Protein AF-A0A5C8FHJ9-F1 (afdb_monomer_lite)

Structure (mmCIF, N/CA/C/O backbone):
data_AF-A0A5C8FHJ9-F1
#
_entry.id   AF-A0A5C8FHJ9-F1
#
loop_
_atom_site.group_PDB
_atom_site.id
_atom_site.type_symbol
_atom_site.label_atom_id
_atom_site.label_alt_id
_atom_site.label_comp_id
_atom_site.label_asym_id
_atom_site.label_entity_id
_atom_site.label_seq_id
_atom_site.pdbx_PDB_ins_code
_atom_site.Cartn_x
_atom_site.Cartn_y
_atom_site.Cartn_z
_atom_site.occupancy
_atom_site.B_iso_or_equiv
_atom_site.auth_seq_id
_atom_site.auth_comp_id
_atom_site.auth_asym_id
_atom_site.auth_atom_id
_atom_site.pdbx_PDB_model_num
ATOM 1 N N . MET A 1 1 ? -13.055 -7.817 10.084 1.00 75.56 1 MET A N 1
ATOM 2 C CA . MET A 1 1 ? -12.286 -8.800 9.293 1.00 75.56 1 MET A CA 1
ATOM 3 C C . MET A 1 1 ? -11.682 -8.065 8.113 1.00 75.56 1 MET A C 1
ATOM 5 O O . MET A 1 1 ? -12.394 -7.276 7.500 1.00 75.56 1 MET A O 1
ATOM 9 N N . VAL A 1 2 ? -10.396 -8.266 7.835 1.00 82.19 2 VAL A N 1
ATOM 10 C CA . VAL A 1 2 ? -9.710 -7.642 6.696 1.00 82.19 2 VAL A CA 1
ATOM 11 C C . VAL A 1 2 ? -9.058 -8.745 5.874 1.00 82.19 2 VAL A C 1
ATOM 13 O O . VAL A 1 2 ? -8.419 -9.623 6.451 1.00 82.19 2 VAL A O 1
ATOM 16 N N . ALA A 1 3 ? -9.270 -8.733 4.562 1.00 84.00 3 ALA A N 1
ATOM 17 C CA . ALA A 1 3 ? -8.432 -9.494 3.647 1.00 84.00 3 ALA A CA 1
ATOM 18 C C . ALA A 1 3 ? -7.158 -8.685 3.356 1.00 84.00 3 ALA A C 1
ATOM 20 O O . ALA A 1 3 ? -7.191 -7.456 3.298 1.00 84.00 3 ALA A O 1
ATOM 21 N N . ASP A 1 4 ? -6.031 -9.362 3.199 1.00 73.56 4 ASP A N 1
ATOM 22 C CA . ASP A 1 4 ? -4.753 -8.761 2.803 1.00 73.56 4 ASP A CA 1
ATOM 23 C C . ASP A 1 4 ? -4.586 -8.685 1.280 1.00 73.56 4 ASP A C 1
ATOM 25 O O . ASP A 1 4 ? -3.851 -7.835 0.778 1.00 73.56 4 ASP A O 1
ATOM 29 N N . HIS A 1 5 ? -5.335 -9.510 0.548 1.00 78.50 5 HIS A N 1
ATOM 30 C CA . HIS A 1 5 ? -5.320 -9.578 -0.906 1.00 78.50 5 HIS A CA 1
ATOM 31 C C . HIS A 1 5 ? -6.734 -9.636 -1.492 1.00 78.50 5 HIS A C 1
ATOM 33 O O . HIS A 1 5 ? -7.661 -10.194 -0.899 1.00 78.50 5 HIS A O 1
ATOM 39 N N . GLY A 1 6 ? -6.902 -9.056 -2.681 1.00 75.75 6 GLY A N 1
ATOM 40 C CA . GLY A 1 6 ? -8.066 -9.320 -3.523 1.00 75.75 6 GLY A CA 1
ATOM 41 C C . GLY A 1 6 ? -7.880 -10.614 -4.321 1.00 75.75 6 GLY A C 1
ATOM 42 O O . GLY A 1 6 ? -6.757 -11.060 -4.555 1.00 75.75 6 GLY A O 1
ATOM 43 N N . VAL A 1 7 ? -8.981 -11.225 -4.754 1.00 68.25 7 VAL A N 1
ATOM 44 C CA . VAL A 1 7 ? -8.961 -12.396 -5.648 1.00 68.25 7 VAL A CA 1
ATOM 45 C C . VAL A 1 7 ? -9.403 -11.974 -7.044 1.00 68.25 7 VAL A C 1
ATOM 47 O O . VAL A 1 7 ? -10.238 -11.082 -7.159 1.00 68.25 7 VAL A O 1
ATOM 50 N N . TYR A 1 8 ? -8.873 -12.616 -8.092 1.00 62.56 8 TYR A N 1
ATOM 51 C CA . TYR A 1 8 ? -9.194 -12.377 -9.510 1.00 62.56 8 TYR A CA 1
ATOM 52 C C . TYR A 1 8 ? -10.646 -12.748 -9.885 1.00 62.56 8 TYR A C 1
ATOM 54 O O . TYR A 1 8 ? -10.884 -13.551 -10.785 1.00 62.56 8 TYR A O 1
ATOM 62 N N . VAL A 1 9 ? -11.639 -12.189 -9.194 1.00 57.78 9 VAL A N 1
ATOM 63 C CA . VAL A 1 9 ? -13.050 -12.315 -9.562 1.00 57.78 9 VAL A CA 1
ATOM 64 C C . VAL A 1 9 ? -13.378 -11.338 -10.683 1.00 57.78 9 VAL A C 1
ATOM 66 O O . VAL A 1 9 ? -13.110 -10.140 -10.601 1.00 57.78 9 VAL A O 1
ATOM 69 N N . ASN A 1 10 ? -13.954 -11.881 -11.753 1.00 55.22 10 ASN A N 1
ATOM 70 C CA . ASN A 1 10 ? -14.334 -11.134 -12.941 1.00 55.22 10 ASN A CA 1
ATOM 71 C C . ASN A 1 10 ? -15.496 -10.185 -12.619 1.00 55.22 10 ASN A C 1
ATOM 73 O O . ASN A 1 10 ? -16.636 -10.618 -12.464 1.00 55.22 10 ASN A O 1
ATOM 77 N N . TYR A 1 11 ? -15.199 -8.892 -12.510 1.00 54.97 11 TYR A N 1
ATOM 78 C CA . TYR A 1 11 ? -16.207 -7.852 -12.369 1.00 54.97 11 TYR A CA 1
ATOM 79 C C . TYR A 1 11 ? -16.262 -7.065 -13.681 1.00 54.97 11 TYR A C 1
ATOM 81 O O . TYR A 1 11 ? -15.346 -6.305 -13.996 1.00 54.97 11 TYR A O 1
ATOM 89 N N . GLY A 1 12 ? -17.330 -7.259 -14.461 1.00 51.28 12 GLY A N 1
ATOM 90 C CA . GLY A 1 12 ? -17.477 -6.709 -15.818 1.00 51.28 12 GLY A CA 1
ATOM 91 C C . GLY A 1 12 ? -17.384 -5.179 -15.916 1.00 51.28 12 GLY A C 1
ATOM 92 O O . GLY A 1 12 ? -17.069 -4.661 -16.978 1.00 51.28 12 GLY A O 1
ATOM 93 N N . HIS A 1 13 ? -17.567 -4.455 -14.807 1.00 52.66 13 HIS A N 1
ATOM 94 C CA . HIS A 1 13 ? -17.359 -3.002 -14.729 1.00 52.66 13 HIS A CA 1
ATOM 95 C C . HIS A 1 13 ? -15.877 -2.573 -14.710 1.00 52.66 13 HIS A C 1
ATOM 97 O O . HIS A 1 13 ? -15.585 -1.405 -14.950 1.00 52.66 13 HIS A O 1
ATOM 103 N N . PHE A 1 14 ? -14.951 -3.497 -14.426 1.00 52.06 14 PHE A N 1
ATOM 104 C CA . PHE A 1 14 ? -13.502 -3.250 -14.358 1.00 52.06 14 PHE A CA 1
ATOM 105 C C . PHE A 1 14 ? -12.708 -3.978 -15.451 1.00 52.06 14 PHE A C 1
ATOM 107 O O . PHE A 1 14 ? -11.502 -3.757 -15.580 1.00 52.06 14 PHE A O 1
ATOM 114 N N . PHE A 1 15 ? -13.358 -4.830 -16.252 1.00 47.59 15 PHE A N 1
ATOM 115 C CA . PHE A 1 15 ? -12.719 -5.533 -17.364 1.00 47.59 15 PHE A CA 1
ATOM 116 C C . PHE A 1 15 ? -12.699 -4.673 -18.634 1.00 47.59 15 PHE A C 1
ATOM 118 O O . PHE A 1 15 ? -13.482 -4.832 -19.562 1.00 47.59 15 PHE A O 1
ATOM 125 N N . GLY A 1 16 ? -11.732 -3.763 -18.640 1.00 55.47 16 GLY A N 1
ATOM 126 C CA . GLY A 1 16 ? -11.183 -3.054 -19.791 1.00 55.47 16 GLY A CA 1
ATOM 127 C C . GLY A 1 16 ? -9.847 -2.467 -19.345 1.00 55.47 16 GLY A C 1
ATOM 128 O O . GLY A 1 16 ? -9.818 -1.838 -18.297 1.00 55.47 16 GLY A O 1
ATOM 129 N N . ASN A 1 17 ? -8.757 -2.788 -20.054 1.00 51.91 17 ASN A N 1
ATOM 130 C CA . ASN A 1 17 ? -7.341 -2.397 -19.876 1.00 51.91 17 ASN A CA 1
ATOM 131 C C . ASN A 1 17 ? -6.671 -2.380 -18.467 1.00 51.91 17 ASN A C 1
ATOM 133 O O . ASN A 1 17 ? -5.445 -2.352 -18.380 1.00 51.91 17 ASN A O 1
ATOM 137 N N . TYR A 1 18 ? -7.401 -2.502 -17.353 1.00 59.19 18 TYR A N 1
ATOM 138 C CA . TYR A 1 18 ? -6.920 -2.195 -15.997 1.00 59.19 18 TYR A CA 1
ATOM 139 C C . TYR A 1 18 ? -6.998 -3.379 -15.018 1.00 59.19 18 TYR A C 1
ATOM 141 O O . TYR A 1 18 ? -7.225 -3.185 -13.821 1.00 59.19 18 TYR A O 1
ATOM 149 N N . GLY A 1 19 ? -6.749 -4.610 -15.491 1.00 55.53 19 GLY A N 1
ATOM 150 C CA . GLY A 1 19 ? -6.776 -5.855 -14.693 1.00 55.53 19 GLY A CA 1
ATOM 151 C C . GLY A 1 19 ? -5.919 -5.863 -13.409 1.00 55.53 19 GLY A C 1
ATOM 152 O O . GLY A 1 19 ? -6.068 -6.744 -12.569 1.00 55.53 19 GLY A O 1
ATOM 153 N N . LEU A 1 20 ? -5.072 -4.849 -13.211 1.00 55.50 20 LEU A N 1
ATOM 154 C CA . LEU A 1 20 ? -4.289 -4.606 -11.997 1.00 55.50 20 LEU A CA 1
ATOM 155 C C . LEU A 1 20 ? -5.121 -4.257 -10.756 1.00 55.50 20 LEU A C 1
ATOM 157 O O . LEU A 1 20 ? -4.667 -4.523 -9.648 1.00 55.50 20 LEU A O 1
ATOM 161 N N . LYS A 1 21 ? -6.328 -3.693 -10.895 1.00 61.31 21 LYS A N 1
ATOM 162 C CA . LYS A 1 21 ? -7.112 -3.214 -9.737 1.00 61.31 21 LYS A CA 1
ATOM 163 C C . LYS A 1 21 ? -7.638 -4.336 -8.831 1.00 61.31 21 LYS A C 1
ATOM 165 O O . LYS A 1 21 ? -7.997 -4.078 -7.688 1.00 61.31 21 LYS A O 1
ATOM 170 N N . ILE A 1 22 ? -7.665 -5.576 -9.318 1.00 63.22 22 ILE A N 1
ATOM 171 C CA . ILE A 1 22 ? -8.349 -6.681 -8.640 1.00 63.22 22 ILE A CA 1
ATOM 172 C C . ILE A 1 22 ? -7.487 -7.300 -7.524 1.00 63.22 22 ILE A C 1
ATOM 174 O O . ILE A 1 22 ? -8.017 -7.664 -6.480 1.00 63.22 22 ILE A O 1
ATOM 178 N N . GLY A 1 23 ? -6.159 -7.354 -7.686 1.00 68.38 23 GLY A N 1
ATOM 179 C CA . GLY A 1 23 ? -5.260 -7.917 -6.664 1.00 68.38 23 GLY A CA 1
ATOM 180 C C . GLY A 1 23 ? -5.063 -7.020 -5.434 1.00 68.38 23 GLY A C 1
ATOM 181 O O . GLY A 1 23 ? -4.778 -7.516 -4.345 1.00 68.38 23 GLY A O 1
ATOM 182 N N . PHE A 1 24 ? -5.253 -5.706 -5.592 1.00 76.62 24 PHE A N 1
ATOM 183 C CA . PHE A 1 24 ? -5.002 -4.697 -4.552 1.00 76.62 24 PHE A CA 1
ATOM 184 C C . PHE A 1 24 ? -6.281 -4.124 -3.924 1.00 76.62 24 PHE A C 1
ATOM 186 O O . PHE A 1 24 ? -6.205 -3.160 -3.167 1.00 76.62 24 PHE A O 1
ATOM 193 N N . ASN A 1 25 ? -7.444 -4.706 -4.227 1.00 80.94 25 ASN A N 1
ATOM 194 C CA . ASN A 1 25 ? -8.736 -4.318 -3.663 1.00 80.94 25 ASN A CA 1
ATOM 195 C C . ASN A 1 25 ? -9.312 -5.441 -2.777 1.00 80.94 25 ASN A C 1
ATOM 197 O O . ASN A 1 25 ? -10.205 -6.175 -3.213 1.00 80.94 25 ASN A O 1
ATOM 201 N N . PRO A 1 26 ? -8.786 -5.637 -1.557 1.00 83.06 26 PRO A N 1
ATOM 202 C CA . PRO A 1 26 ? -9.375 -6.564 -0.603 1.00 83.06 26 PRO A CA 1
ATOM 203 C C . PRO A 1 26 ? -10.652 -5.998 0.036 1.00 83.06 26 PRO A C 1
ATOM 205 O O . PRO A 1 26 ? -10.801 -4.792 0.224 1.00 83.06 26 PRO A O 1
ATOM 208 N N . LEU A 1 27 ? -11.552 -6.890 0.462 1.00 83.88 27 LEU A N 1
ATOM 209 C CA . LEU A 1 27 ? -12.723 -6.513 1.254 1.00 83.88 27 LEU A CA 1
ATOM 210 C C . LEU A 1 27 ? -12.330 -6.238 2.716 1.00 83.88 27 LEU A C 1
ATOM 212 O O . LEU A 1 27 ? -11.758 -7.095 3.397 1.00 83.88 27 LEU A O 1
ATOM 216 N N . LEU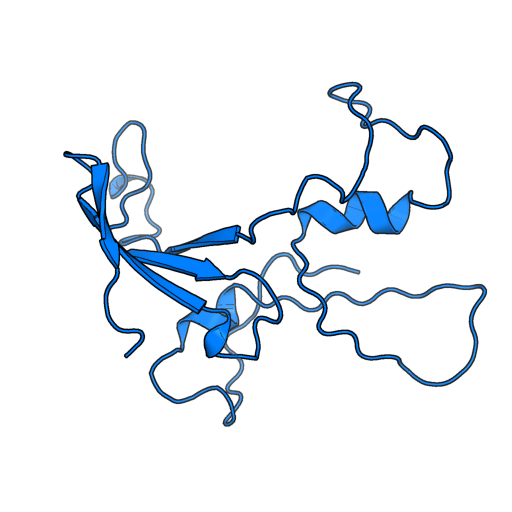 A 1 28 ? -12.729 -5.071 3.223 1.00 87.06 28 LEU A N 1
ATOM 217 C CA . LEU A 1 28 ? -12.740 -4.748 4.648 1.00 87.06 28 LEU A CA 1
ATOM 218 C C . LEU A 1 28 ? -14.186 -4.738 5.156 1.00 87.06 28 LEU A C 1
ATOM 220 O O . LEU A 1 28 ? -14.980 -3.882 4.779 1.00 87.06 28 LEU A O 1
ATOM 224 N N . ALA A 1 29 ? -14.513 -5.670 6.051 1.00 86.94 29 ALA A N 1
ATOM 225 C CA . ALA A 1 29 ? -15.801 -5.712 6.737 1.00 86.94 29 ALA A CA 1
ATOM 226 C C . ALA A 1 29 ? -15.612 -5.382 8.223 1.00 86.94 29 ALA A C 1
ATOM 228 O O . ALA A 1 29 ? -14.901 -6.087 8.951 1.00 86.94 29 ALA A O 1
ATOM 229 N N . PHE A 1 30 ? -16.264 -4.317 8.687 1.00 85.25 30 PHE A N 1
ATOM 230 C CA . PHE A 1 30 ? -16.192 -3.836 10.064 1.00 85.25 30 PHE A CA 1
ATOM 231 C C . PHE A 1 30 ? -17.596 -3.755 10.669 1.00 85.25 30 PHE A C 1
ATOM 233 O O . PHE A 1 30 ? -18.496 -3.161 10.078 1.00 85.25 30 PHE A O 1
ATOM 240 N N . LYS A 1 31 ? -17.783 -4.350 11.852 1.00 85.00 31 LYS A N 1
ATOM 241 C CA . LYS A 1 31 ? -19.031 -4.259 12.611 1.00 85.00 31 LYS A CA 1
ATOM 242 C C . LYS A 1 31 ? -18.809 -3.385 13.836 1.00 85.00 31 LYS A C 1
ATOM 244 O O . LYS A 1 31 ? -18.113 -3.782 14.763 1.00 85.00 31 LYS A O 1
ATOM 249 N N . ASP A 1 32 ? -19.461 -2.230 13.842 1.00 84.88 32 ASP A N 1
ATOM 250 C CA . ASP A 1 32 ? -19.654 -1.442 15.052 1.00 84.88 32 ASP A CA 1
ATOM 251 C C . ASP A 1 32 ? -20.862 -2.000 15.824 1.00 84.88 32 ASP A C 1
ATOM 253 O O . ASP A 1 32 ? -21.989 -2.022 15.310 1.00 84.88 32 ASP A O 1
ATOM 257 N N . LEU A 1 33 ? -20.618 -2.490 17.041 1.00 86.19 33 LEU A N 1
ATOM 258 C CA . LEU A 1 33 ? -21.630 -3.112 17.901 1.00 86.19 33 LEU A CA 1
ATOM 259 C C . LEU A 1 33 ? -22.618 -2.099 18.493 1.00 86.19 33 LEU A C 1
ATOM 261 O O . LEU A 1 33 ? -23.703 -2.497 18.912 1.00 86.19 33 LEU A O 1
ATOM 265 N N . HIS A 1 34 ? -22.296 -0.805 18.469 1.00 86.25 34 HIS A N 1
ATOM 266 C CA . HIS A 1 34 ? -23.185 0.261 18.934 1.00 86.25 34 HIS A CA 1
ATOM 267 C C . HIS A 1 34 ? -24.104 0.800 17.830 1.00 86.25 34 HIS A C 1
ATOM 269 O O . HIS A 1 34 ? -24.896 1.707 18.073 1.00 86.25 34 HIS A O 1
ATOM 275 N N . THR A 1 35 ? -24.029 0.240 16.617 1.00 87.19 35 THR A N 1
ATOM 276 C CA . THR A 1 35 ? -24.840 0.676 15.474 1.00 87.19 35 THR A CA 1
ATOM 277 C C . THR A 1 35 ? -25.817 -0.403 15.011 1.00 87.19 35 THR A C 1
ATOM 279 O O . THR A 1 35 ? -25.496 -1.596 14.928 1.00 87.19 35 THR A O 1
ATOM 282 N N . GLN A 1 36 ? -27.024 0.042 14.666 1.00 90.50 36 GLN A N 1
ATOM 283 C CA . GLN A 1 36 ? -28.091 -0.763 14.073 1.00 90.50 36 GLN A CA 1
ATOM 284 C C . GLN A 1 36 ? -28.481 -0.188 12.703 1.00 90.50 36 GLN A C 1
ATOM 286 O O . GLN A 1 36 ? -28.192 0.972 12.408 1.00 90.50 36 GLN A O 1
ATOM 291 N N . GLY A 1 37 ? -29.137 -0.999 11.870 1.00 89.31 37 GLY A N 1
ATOM 292 C CA . GLY A 1 37 ? -29.617 -0.600 10.544 1.00 89.31 37 GLY A CA 1
ATOM 293 C C . GLY A 1 37 ? -28.915 -1.318 9.390 1.00 89.31 37 GLY A C 1
ATOM 294 O O . GLY A 1 37 ? -28.310 -2.375 9.570 1.00 89.31 37 GLY A O 1
ATOM 295 N N . ASN A 1 38 ? -29.041 -0.740 8.195 1.00 91.75 38 ASN A N 1
ATOM 296 C CA . ASN A 1 38 ? -28.557 -1.326 6.946 1.00 91.75 38 ASN A CA 1
ATOM 297 C C . ASN A 1 38 ? -27.025 -1.334 6.844 1.00 91.75 38 ASN A C 1
ATOM 299 O O . ASN A 1 38 ? -26.334 -0.517 7.460 1.00 91.75 38 ASN A O 1
ATOM 303 N N . ILE A 1 39 ? -26.505 -2.232 6.003 1.00 89.69 39 ILE A N 1
ATOM 304 C CA . ILE A 1 39 ? -25.092 -2.248 5.612 1.00 89.69 39 ILE A CA 1
ATOM 305 C C . ILE A 1 39 ? -24.748 -0.901 4.966 1.00 89.69 39 ILE A C 1
ATOM 307 O O . ILE A 1 39 ? -25.443 -0.444 4.059 1.00 89.69 39 ILE A O 1
ATOM 311 N N . LYS A 1 40 ? -23.665 -0.277 5.433 1.00 90.50 40 LYS A N 1
ATOM 312 C CA . LYS A 1 40 ? -23.092 0.926 4.825 1.00 90.50 40 LYS A CA 1
ATOM 313 C C . LYS A 1 40 ? -21.917 0.523 3.944 1.00 90.50 40 LYS A C 1
ATOM 315 O O . LYS A 1 40 ? -21.080 -0.269 4.370 1.00 90.50 40 LYS A O 1
ATOM 320 N N . ILE A 1 41 ? -21.869 1.075 2.737 1.00 88.31 41 ILE A N 1
ATOM 321 C CA . ILE A 1 41 ? -20.747 0.922 1.809 1.00 88.31 41 ILE A CA 1
ATOM 322 C C . ILE A 1 41 ? -19.967 2.231 1.834 1.00 88.31 41 ILE A C 1
ATOM 324 O O . ILE A 1 41 ? -20.559 3.300 1.692 1.00 88.31 41 ILE A O 1
ATOM 328 N N . ASP A 1 42 ? -18.657 2.134 2.032 1.00 87.56 42 ASP A N 1
ATOM 329 C CA . ASP A 1 42 ? -17.735 3.263 2.027 1.00 87.56 42 ASP A CA 1
ATOM 330 C C . ASP A 1 42 ? -16.621 2.981 1.005 1.00 87.56 42 ASP A C 1
ATOM 332 O O . ASP A 1 42 ? -16.059 1.886 0.984 1.00 87.56 42 ASP A O 1
ATOM 336 N N . SER A 1 43 ? -16.351 3.953 0.133 1.00 85.94 43 SER A N 1
ATOM 337 C CA . SER A 1 43 ? -15.310 3.908 -0.901 1.00 85.94 43 SER A CA 1
ATOM 338 C C . SER A 1 43 ? -14.176 4.907 -0.646 1.00 85.94 43 SER A C 1
ATOM 340 O O . SER A 1 43 ? -13.419 5.228 -1.566 1.00 85.94 43 SER A O 1
ATOM 342 N N . ASN A 1 44 ? -14.079 5.439 0.574 1.00 87.25 44 ASN A N 1
ATOM 343 C CA . ASN A 1 44 ? -12.951 6.246 1.018 1.00 87.25 44 ASN A CA 1
ATOM 344 C C . ASN A 1 44 ? -11.646 5.466 0.845 1.00 87.25 44 ASN A C 1
ATOM 346 O O . ASN A 1 44 ? -11.582 4.256 1.071 1.00 87.25 44 ASN A O 1
ATOM 350 N N . PHE A 1 45 ? -10.593 6.170 0.433 1.00 87.62 45 PHE A N 1
ATOM 351 C CA . PHE A 1 45 ? -9.304 5.541 0.198 1.00 87.62 45 PHE A CA 1
ATOM 352 C C . PHE A 1 45 ? -8.713 5.004 1.502 1.00 87.62 45 PHE A C 1
ATOM 354 O O . 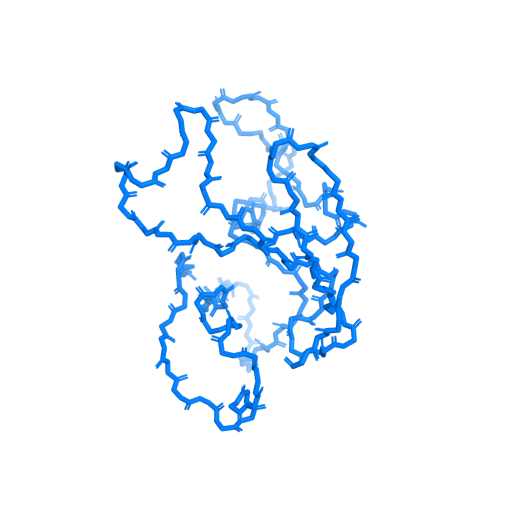PHE A 1 45 ? -8.506 5.743 2.464 1.00 87.62 45 PHE A O 1
ATOM 361 N N . MET A 1 46 ? -8.420 3.706 1.515 1.00 87.75 46 MET A N 1
ATOM 362 C CA . MET A 1 46 ? -7.871 3.003 2.666 1.00 87.75 46 MET A CA 1
ATOM 363 C C . MET A 1 46 ? -6.789 2.019 2.234 1.00 87.75 46 MET A C 1
ATOM 365 O O . MET A 1 46 ? -6.734 1.565 1.094 1.00 87.75 46 MET A O 1
ATOM 369 N N . THR A 1 47 ? -5.923 1.664 3.176 1.00 87.44 47 THR A N 1
ATOM 370 C CA . THR A 1 47 ? -4.988 0.542 3.033 1.00 87.44 47 THR A CA 1
ATOM 371 C C . THR A 1 47 ? -5.080 -0.334 4.273 1.00 87.44 47 THR A C 1
ATOM 373 O O . THR A 1 47 ? -5.605 0.086 5.304 1.00 87.44 47 THR A O 1
ATOM 376 N N . ILE A 1 48 ? -4.519 -1.543 4.223 1.00 86.94 48 ILE A N 1
ATOM 377 C CA . ILE A 1 48 ? -4.508 -2.438 5.389 1.00 86.94 48 ILE A CA 1
ATOM 378 C C . ILE A 1 48 ? -3.847 -1.812 6.633 1.00 86.94 48 ILE A C 1
ATOM 380 O O . ILE A 1 48 ? -4.170 -2.184 7.760 1.00 86.94 48 ILE A O 1
ATOM 384 N N . ALA A 1 49 ? -2.986 -0.803 6.447 1.00 85.75 49 ALA A N 1
ATOM 385 C CA . ALA A 1 49 ? -2.360 -0.050 7.533 1.00 85.75 49 ALA A CA 1
ATOM 386 C C . ALA A 1 49 ? -3.354 0.772 8.380 1.00 85.75 49 ALA A C 1
ATOM 388 O O . ALA A 1 49 ? -2.995 1.195 9.476 1.00 85.75 49 ALA A O 1
ATOM 389 N N . ASP A 1 50 ? -4.596 0.957 7.926 1.00 88.56 50 ASP A N 1
ATOM 390 C CA . ASP A 1 50 ? -5.644 1.640 8.695 1.00 88.56 50 ASP A CA 1
ATOM 391 C C . ASP A 1 50 ? -6.382 0.719 9.656 1.00 88.56 50 ASP A C 1
ATOM 393 O O . ASP A 1 50 ? -7.088 1.200 10.541 1.00 88.56 50 ASP A O 1
ATOM 397 N N . ALA A 1 51 ? -6.262 -0.602 9.496 1.00 89.56 51 ALA A N 1
ATOM 398 C CA . ALA A 1 51 ? -6.980 -1.546 10.343 1.00 89.56 51 ALA A CA 1
ATOM 399 C C . ALA A 1 51 ? -6.663 -1.345 11.841 1.00 89.56 51 ALA A C 1
ATOM 401 O O . ALA A 1 51 ? -7.615 -1.303 12.626 1.00 89.56 51 ALA A O 1
ATOM 402 N N . PRO A 1 52 ? -5.395 -1.127 12.263 1.00 90.38 52 PRO A N 1
ATOM 403 C CA . PRO A 1 52 ? -5.091 -0.761 13.644 1.00 90.38 52 PRO A CA 1
ATOM 404 C C . PRO A 1 52 ? -5.785 0.532 14.074 1.00 90.38 52 PRO A C 1
ATOM 406 O O . PRO A 1 52 ? -6.409 0.552 15.129 1.00 90.38 52 PRO A O 1
ATOM 409 N N . PHE A 1 53 ? -5.750 1.582 13.244 1.00 91.38 53 PHE A N 1
ATOM 410 C CA . PHE A 1 53 ? -6.423 2.847 13.547 1.00 91.38 53 PHE A CA 1
ATOM 411 C C . PHE A 1 53 ? -7.930 2.655 13.730 1.00 91.38 53 PHE A C 1
ATOM 413 O O . PHE A 1 53 ? -8.480 3.083 14.739 1.00 91.38 53 PHE A O 1
ATOM 420 N N . LEU A 1 54 ? -8.607 1.953 12.819 1.00 90.06 54 LEU A N 1
ATOM 421 C CA . LEU A 1 54 ? -10.036 1.663 12.952 1.00 90.06 54 LEU A CA 1
ATOM 422 C C . LEU A 1 54 ? -10.360 0.866 14.218 1.00 90.06 54 LEU A C 1
ATOM 424 O O . LEU A 1 54 ? -11.375 1.139 14.861 1.00 90.06 54 LEU A O 1
ATOM 428 N N . ALA A 1 55 ? -9.506 -0.095 14.574 1.00 89.44 55 ALA A N 1
ATOM 429 C CA . ALA A 1 55 ? -9.685 -0.918 15.761 1.00 89.44 55 ALA A CA 1
ATOM 430 C C . ALA A 1 55 ? -9.492 -0.119 17.057 1.00 89.44 55 ALA A C 1
ATOM 432 O O . ALA A 1 55 ? -10.159 -0.410 18.044 1.00 89.44 55 ALA A O 1
ATOM 433 N N . THR A 1 56 ? -8.618 0.893 17.063 1.00 91.94 56 THR A N 1
ATOM 434 C CA . THR A 1 56 ? -8.219 1.600 18.289 1.00 91.94 56 THR A CA 1
ATOM 435 C C . THR A 1 56 ? -8.629 3.069 18.354 1.00 91.94 56 THR A C 1
ATOM 437 O O . THR A 1 56 ? -8.354 3.703 19.365 1.00 91.94 56 THR A O 1
ATOM 440 N N . LYS A 1 57 ? -9.294 3.641 17.340 1.00 90.69 57 LYS A N 1
ATOM 441 C CA . LYS A 1 57 ? -9.637 5.084 17.269 1.00 90.69 57 LYS A CA 1
ATOM 442 C C . LYS A 1 57 ? -10.463 5.625 18.443 1.00 90.69 57 LYS A C 1
ATOM 444 O O . LYS A 1 57 ? -10.545 6.832 18.625 1.00 90.69 57 LYS A O 1
ATOM 449 N N . HIS A 1 58 ? -11.097 4.746 19.215 1.00 90.81 58 HIS A N 1
ATOM 450 C CA . HIS A 1 58 ? -11.870 5.091 20.409 1.00 90.81 58 HIS A CA 1
ATOM 451 C C . HIS A 1 58 ? -11.022 5.106 21.697 1.00 90.81 58 HIS A C 1
ATOM 453 O O . HIS A 1 58 ? -11.523 5.484 22.752 1.00 90.81 58 HIS A O 1
ATOM 459 N N . ILE A 1 59 ? -9.751 4.692 21.626 1.00 93.56 59 ILE A N 1
ATOM 460 C CA . ILE A 1 59 ? -8.810 4.662 22.748 1.00 93.56 59 ILE A CA 1
ATOM 461 C C . ILE A 1 59 ? -7.891 5.890 22.638 1.00 93.56 59 ILE A C 1
ATOM 463 O O . ILE A 1 59 ? -7.104 5.985 21.691 1.00 93.56 59 ILE A O 1
ATOM 467 N N . PRO A 1 60 ? -7.947 6.838 23.587 1.00 93.88 60 PRO A N 1
ATOM 468 C CA . PRO A 1 60 ? -7.133 8.046 23.525 1.00 93.88 60 PRO A CA 1
ATOM 469 C C . PRO A 1 60 ? -5.640 7.730 23.689 1.00 93.88 60 PRO A C 1
ATOM 471 O O . PRO A 1 60 ? -5.259 6.890 24.502 1.00 93.88 60 PRO A O 1
ATOM 474 N N . ASN A 1 61 ? -4.784 8.441 22.944 1.00 94.00 61 ASN A N 1
ATOM 475 C CA . ASN A 1 61 ? -3.316 8.336 23.012 1.00 94.00 61 ASN A CA 1
ATOM 476 C C . ASN A 1 61 ? -2.758 6.914 22.815 1.00 94.00 61 ASN A C 1
ATOM 478 O O . ASN A 1 61 ? -1.675 6.597 23.314 1.00 94.00 61 ASN A O 1
ATOM 482 N N . ILE A 1 62 ? -3.479 6.057 22.088 1.00 95.94 62 ILE A N 1
ATOM 483 C CA . ILE A 1 62 ? -3.041 4.692 21.806 1.00 95.94 62 ILE A CA 1
ATOM 484 C C . ILE A 1 62 ? -1.770 4.683 20.948 1.00 95.94 62 ILE A C 1
ATOM 486 O O . ILE A 1 62 ? -1.672 5.337 19.905 1.00 95.94 62 ILE A O 1
ATOM 490 N N . LYS A 1 63 ? -0.773 3.922 21.398 1.00 95.81 63 LYS A N 1
ATOM 491 C CA . LYS A 1 63 ? 0.522 3.786 20.730 1.00 95.81 63 LYS A CA 1
ATOM 492 C C . LYS A 1 63 ? 0.748 2.352 20.290 1.00 95.81 63 LYS A C 1
ATOM 494 O O . LYS A 1 63 ? 0.333 1.412 20.964 1.00 95.81 63 LYS A O 1
ATOM 499 N N . ASN A 1 64 ? 1.443 2.186 19.173 1.00 92.69 64 ASN A N 1
ATOM 500 C CA . ASN A 1 64 ? 1.913 0.879 18.748 1.00 92.69 64 ASN A CA 1
ATOM 501 C C . ASN A 1 64 ? 2.979 0.380 19.752 1.00 92.69 64 ASN A C 1
ATOM 503 O O . ASN A 1 64 ? 3.961 1.090 19.991 1.00 92.69 64 ASN A O 1
ATOM 507 N N . PRO A 1 65 ? 2.820 -0.825 20.330 1.00 94.19 65 PRO A N 1
ATOM 508 C CA . PRO A 1 65 ? 3.683 -1.310 21.409 1.00 94.19 65 PRO A CA 1
ATOM 509 C C . PRO A 1 65 ? 5.122 -1.613 20.967 1.00 94.19 65 PRO A C 1
ATOM 511 O O . PRO A 1 65 ? 6.010 -1.687 21.808 1.00 94.19 65 PRO A O 1
ATOM 514 N N . PHE A 1 66 ? 5.377 -1.762 19.665 1.00 95.62 66 PHE A N 1
ATOM 515 C CA . PHE A 1 66 ? 6.694 -2.117 19.130 1.00 95.62 66 PHE A CA 1
ATOM 516 C C . PHE A 1 66 ? 7.562 -0.905 18.789 1.00 95.62 66 PHE A C 1
ATOM 518 O O . PHE A 1 66 ? 8.783 -1.014 18.757 1.00 95.62 66 PHE A O 1
ATOM 525 N N . ASN A 1 67 ? 6.951 0.247 18.498 1.00 93.50 67 ASN A N 1
ATOM 526 C CA . ASN A 1 67 ? 7.684 1.443 18.068 1.00 93.50 67 ASN A CA 1
ATOM 527 C C . ASN A 1 67 ? 7.310 2.720 18.836 1.00 93.50 67 ASN A C 1
ATOM 529 O O . ASN A 1 67 ? 7.878 3.776 18.560 1.00 93.50 67 ASN A O 1
ATOM 533 N N . ASN A 1 68 ? 6.364 2.635 19.777 1.00 95.00 68 ASN A N 1
ATOM 534 C CA . ASN A 1 68 ? 5.897 3.734 20.624 1.00 95.00 68 ASN A CA 1
ATOM 535 C C . ASN A 1 68 ? 5.349 4.955 19.848 1.00 95.00 68 ASN A C 1
ATOM 537 O O . ASN A 1 68 ? 5.232 6.050 20.405 1.00 95.00 68 ASN A O 1
ATOM 541 N N . LYS A 1 69 ? 5.008 4.791 18.564 1.00 93.62 69 LYS A N 1
ATOM 542 C CA . LYS A 1 69 ? 4.371 5.829 17.742 1.00 93.62 69 LYS A CA 1
ATOM 543 C C . LYS A 1 69 ? 2.859 5.804 17.936 1.00 93.62 69 LYS A C 1
ATOM 545 O O . LYS A 1 69 ? 2.275 4.744 18.159 1.00 93.62 69 LYS A O 1
ATOM 550 N N . LEU A 1 70 ? 2.233 6.975 17.828 1.00 94.62 70 LEU A N 1
ATOM 551 C CA . LEU A 1 70 ? 0.778 7.115 17.860 1.00 94.62 70 LEU A CA 1
ATOM 552 C C . LEU A 1 70 ? 0.149 6.355 16.684 1.00 94.62 70 LEU A C 1
ATOM 554 O O . LEU A 1 70 ? 0.643 6.436 15.558 1.00 94.62 70 LEU A O 1
ATOM 558 N N . ILE A 1 71 ? -0.939 5.629 16.941 1.00 93.69 71 ILE A N 1
ATOM 559 C CA . ILE A 1 71 ? -1.737 5.017 15.874 1.00 93.69 71 ILE A CA 1
ATOM 560 C C . ILE A 1 71 ? -2.739 6.069 15.380 1.00 93.69 71 ILE A C 1
ATOM 562 O O . ILE A 1 71 ? -3.702 6.384 16.074 1.00 93.69 71 ILE A O 1
ATOM 566 N N . THR A 1 72 ? -2.504 6.617 14.187 1.00 90.88 72 THR A N 1
ATOM 567 C CA . THR A 1 72 ? -3.363 7.614 13.522 1.00 90.88 72 THR A CA 1
ATOM 568 C C . THR A 1 72 ? -3.450 7.339 12.012 1.00 90.88 72 THR A C 1
ATOM 570 O O . THR A 1 72 ? -2.625 6.600 11.472 1.00 90.88 72 THR A O 1
ATOM 573 N N . ASN A 1 73 ? -4.438 7.933 11.335 1.00 86.38 73 ASN A N 1
ATOM 574 C CA . ASN A 1 73 ? -4.587 7.930 9.876 1.00 86.38 73 ASN A CA 1
ATOM 575 C C . ASN A 1 73 ? -4.057 9.222 9.205 1.00 86.38 73 ASN A C 1
ATOM 577 O O . ASN A 1 73 ? -4.105 9.366 7.986 1.00 86.38 73 ASN A O 1
ATOM 581 N N . ASP A 1 74 ? -3.497 10.160 9.974 1.00 82.62 74 ASP A N 1
ATOM 582 C CA . ASP A 1 74 ? -3.068 11.476 9.458 1.00 82.62 74 ASP A CA 1
ATOM 583 C C . ASP A 1 74 ? -1.895 11.407 8.462 1.00 82.62 74 ASP A C 1
ATOM 585 O O . ASP A 1 74 ? -1.587 12.374 7.768 1.00 82.62 74 ASP A O 1
ATOM 589 N N . TYR A 1 75 ? -1.220 10.260 8.367 1.00 73.44 75 TYR A N 1
ATOM 590 C CA . TYR A 1 75 ? -0.060 10.073 7.493 1.00 73.44 75 TYR A CA 1
ATOM 591 C C . TYR A 1 75 ? -0.421 9.938 6.004 1.00 73.44 75 TYR A C 1
ATOM 593 O O . TYR A 1 75 ? 0.473 9.955 5.155 1.00 73.44 75 TYR A O 1
ATOM 601 N N . LYS A 1 76 ? -1.707 9.802 5.661 1.00 74.06 76 LYS A N 1
ATOM 602 C CA . LYS A 1 76 ? -2.180 9.587 4.285 1.00 74.06 76 LYS A CA 1
ATOM 603 C C . LYS A 1 76 ? -2.576 10.884 3.595 1.00 74.06 76 LYS A C 1
ATOM 605 O O . LYS A 1 76 ? -3.743 11.124 3.314 1.00 74.06 76 LYS A O 1
ATOM 610 N N . THR A 1 77 ? -1.594 11.722 3.292 1.00 76.06 77 THR A N 1
ATOM 611 C CA . THR A 1 77 ? -1.853 13.028 2.659 1.00 76.06 77 THR A CA 1
ATOM 612 C C . THR A 1 77 ? -1.771 13.003 1.133 1.00 76.06 77 THR A C 1
ATOM 614 O O . THR A 1 77 ? -2.236 13.933 0.477 1.00 76.06 77 THR A O 1
ATOM 617 N N . ASN A 1 78 ? -1.182 11.955 0.548 1.00 86.69 78 ASN A N 1
ATOM 618 C CA . ASN A 1 78 ? -0.895 11.907 -0.883 1.00 86.69 78 ASN A CA 1
ATOM 619 C C . ASN A 1 78 ? -0.984 10.486 -1.455 1.00 86.69 78 ASN A C 1
ATOM 621 O O . ASN A 1 78 ? -0.042 10.018 -2.088 1.00 86.69 78 ASN A O 1
ATOM 625 N N . GLY A 1 79 ? -2.088 9.783 -1.196 1.00 89.44 79 GLY A N 1
ATOM 626 C CA . GLY A 1 79 ? -2.344 8.493 -1.832 1.00 89.44 79 GLY A CA 1
ATOM 627 C C . GLY A 1 79 ? -1.357 7.377 -1.482 1.00 89.44 79 GLY A C 1
ATOM 628 O O . GLY A 1 79 ? -0.696 7.396 -0.442 1.00 89.44 79 GLY A O 1
ATOM 629 N N . ALA A 1 80 ? -1.252 6.390 -2.372 1.00 89.94 80 ALA A N 1
ATOM 630 C CA . ALA A 1 80 ? -0.269 5.315 -2.295 1.00 89.94 80 ALA A CA 1
ATOM 631 C C . ALA A 1 80 ? 0.305 4.959 -3.670 1.00 89.94 80 ALA A C 1
ATOM 633 O O . ALA A 1 80 ? -0.373 5.040 -4.696 1.00 89.94 80 ALA A O 1
ATOM 634 N N . ASN A 1 81 ? 1.559 4.503 -3.661 1.00 91.12 81 ASN A N 1
ATOM 635 C CA . ASN A 1 81 ? 2.182 3.875 -4.819 1.00 91.12 81 ASN A CA 1
ATOM 636 C C . ASN A 1 81 ? 1.960 2.362 -4.772 1.00 91.12 81 ASN A C 1
ATOM 638 O O . ASN A 1 81 ? 2.155 1.731 -3.734 1.00 91.12 81 ASN A O 1
ATOM 642 N N . ILE A 1 82 ? 1.603 1.786 -5.913 1.00 88.56 82 ILE A N 1
ATOM 643 C CA . ILE A 1 82 ? 1.376 0.358 -6.101 1.00 88.56 82 ILE A CA 1
ATOM 644 C C . ILE A 1 82 ? 2.370 -0.126 -7.150 1.00 88.56 82 ILE A C 1
ATOM 646 O O . ILE A 1 82 ? 2.351 0.333 -8.294 1.00 88.56 82 ILE A O 1
ATOM 650 N N . ILE A 1 83 ? 3.245 -1.047 -6.759 1.00 89.19 83 ILE A N 1
ATOM 651 C CA . ILE A 1 83 ? 4.204 -1.674 -7.668 1.00 89.19 83 ILE A CA 1
ATOM 652 C C . ILE A 1 83 ? 3.663 -3.022 -8.134 1.00 89.19 83 ILE A C 1
ATOM 654 O O . ILE A 1 83 ? 3.064 -3.765 -7.357 1.00 89.19 83 ILE A O 1
ATOM 658 N N . HIS A 1 84 ? 3.898 -3.345 -9.401 1.00 81.12 84 HIS A N 1
ATOM 659 C CA . HIS A 1 84 ? 3.697 -4.689 -9.920 1.00 81.12 84 HIS A CA 1
ATOM 660 C C . HIS A 1 84 ? 5.063 -5.260 -10.279 1.00 81.12 84 HIS A C 1
ATOM 662 O O . HIS A 1 84 ? 5.788 -4.672 -11.081 1.00 81.12 84 HIS A O 1
ATOM 668 N N . LEU A 1 85 ? 5.429 -6.368 -9.640 1.00 88.81 85 LEU A N 1
ATOM 669 C CA . LEU A 1 85 ? 6.722 -6.996 -9.869 1.00 88.81 85 LEU A CA 1
ATOM 670 C C . LEU A 1 85 ? 6.769 -7.612 -11.270 1.00 88.81 85 LEU A C 1
ATOM 672 O O . LEU A 1 85 ? 5.792 -8.190 -11.741 1.00 88.81 85 LEU A O 1
ATOM 676 N N . ASN A 1 86 ? 7.931 -7.530 -11.910 1.00 90.38 86 ASN A N 1
ATOM 677 C CA . ASN A 1 86 ? 8.205 -8.213 -13.173 1.00 90.38 86 ASN A CA 1
ATOM 678 C C . ASN A 1 86 ? 8.243 -9.740 -12.985 1.00 90.38 86 ASN A C 1
ATOM 680 O O . ASN A 1 86 ? 7.947 -10.482 -13.916 1.00 90.38 86 ASN A O 1
ATOM 684 N N . SER A 1 87 ? 8.592 -10.205 -11.782 1.00 90.44 87 SER A N 1
ATOM 685 C CA . SER A 1 87 ? 8.539 -11.609 -11.373 1.00 90.44 87 SER A CA 1
ATOM 686 C C . SER A 1 87 ? 8.215 -11.709 -9.884 1.00 90.44 87 SER A C 1
ATOM 688 O O . SER A 1 87 ? 8.620 -10.852 -9.102 1.00 90.44 87 SER A O 1
ATOM 690 N N . TRP A 1 88 ? 7.501 -12.760 -9.484 1.00 88.12 88 TRP A N 1
ATOM 691 C CA . TRP A 1 88 ? 7.262 -13.096 -8.076 1.00 88.12 88 TRP A CA 1
ATOM 692 C C . TRP A 1 88 ? 8.406 -13.922 -7.466 1.00 88.12 88 TRP A C 1
ATOM 694 O O . TRP A 1 88 ? 8.480 -14.052 -6.245 1.00 88.12 88 TRP A O 1
ATOM 704 N N . LYS A 1 89 ? 9.286 -14.504 -8.296 1.00 94.19 89 LYS A N 1
ATOM 705 C CA . LYS A 1 89 ? 10.397 -15.341 -7.831 1.00 94.19 89 LYS A CA 1
ATOM 706 C C . LYS A 1 89 ? 11.472 -14.477 -7.189 1.00 94.19 89 LYS A C 1
ATOM 708 O O . LYS A 1 89 ? 11.831 -13.427 -7.723 1.00 94.19 89 LYS A O 1
ATOM 713 N N . VAL A 1 90 ? 12.013 -14.949 -6.069 1.00 91.19 90 VAL A N 1
ATOM 714 C CA . VAL A 1 90 ? 13.053 -14.237 -5.312 1.00 91.19 90 VAL A CA 1
ATOM 715 C C . VAL A 1 90 ? 14.333 -14.081 -6.138 1.00 91.19 90 VAL A C 1
ATOM 717 O O . VAL A 1 90 ? 14.898 -12.992 -6.164 1.00 91.19 90 VAL A O 1
ATOM 720 N N . ASP A 1 91 ? 14.728 -15.118 -6.880 1.00 95.00 91 ASP A N 1
ATOM 721 C CA . ASP A 1 91 ? 15.958 -15.117 -7.692 1.00 95.00 91 ASP A CA 1
ATOM 722 C C . ASP A 1 91 ? 15.917 -14.126 -8.868 1.00 95.00 91 ASP A C 1
ATOM 724 O O . ASP A 1 91 ? 16.959 -13.728 -9.384 1.00 95.00 91 ASP A O 1
ATOM 728 N N . ASP A 1 92 ? 14.718 -13.692 -9.269 1.00 94.94 92 ASP A N 1
ATOM 729 C CA . ASP A 1 92 ? 14.524 -12.713 -10.342 1.00 94.94 92 ASP A CA 1
ATOM 730 C C . ASP A 1 92 ? 14.519 -11.259 -9.823 1.00 94.94 92 ASP A C 1
ATOM 732 O O . ASP A 1 92 ? 14.348 -10.318 -10.608 1.00 94.94 92 ASP A O 1
ATOM 736 N N . GLN A 1 93 ? 14.657 -11.048 -8.508 1.00 93.38 93 GLN A N 1
ATOM 737 C CA . GLN A 1 93 ? 14.750 -9.714 -7.910 1.00 93.38 93 GLN A CA 1
ATOM 738 C C . GLN A 1 93 ? 16.183 -9.172 -7.974 1.00 93.38 93 GLN A C 1
ATOM 740 O O . GLN A 1 93 ? 17.150 -9.907 -8.168 1.00 93.38 93 GLN A O 1
ATOM 745 N N . PHE A 1 94 ? 16.346 -7.861 -7.790 1.00 89.44 94 PHE A N 1
ATOM 746 C CA . PHE A 1 94 ? 17.679 -7.291 -7.607 1.00 89.44 94 PHE A CA 1
ATOM 747 C C . PHE A 1 94 ? 18.178 -7.578 -6.186 1.00 89.44 94 PHE A C 1
ATOM 749 O O . PHE A 1 94 ? 17.386 -7.728 -5.257 1.00 89.44 94 PHE A O 1
ATOM 756 N N . SER A 1 95 ? 19.498 -7.592 -5.990 1.00 87.75 95 SER A N 1
ATOM 757 C CA . SER A 1 95 ? 20.125 -7.961 -4.708 1.00 87.75 95 SER A CA 1
ATOM 758 C C . SER A 1 95 ? 19.628 -7.160 -3.497 1.00 87.75 95 SER A C 1
ATOM 760 O O . SER A 1 95 ? 19.654 -7.658 -2.376 1.00 87.75 95 SER A O 1
ATOM 762 N N . ASN A 1 96 ? 19.179 -5.922 -3.708 1.00 88.75 96 ASN A N 1
ATOM 763 C CA . ASN A 1 96 ? 18.682 -5.023 -2.668 1.00 88.75 96 ASN A CA 1
ATOM 764 C C . ASN A 1 96 ? 17.396 -4.278 -3.065 1.00 88.75 96 ASN A C 1
ATOM 766 O O . ASN A 1 96 ? 17.052 -3.275 -2.435 1.00 88.75 96 ASN A O 1
ATOM 770 N N . ALA A 1 97 ? 16.706 -4.716 -4.121 1.00 87.75 97 ALA A N 1
ATOM 771 C CA . ALA A 1 97 ? 15.515 -4.040 -4.617 1.00 87.75 97 ALA A CA 1
ATOM 772 C C . ALA A 1 97 ? 14.575 -4.990 -5.363 1.00 87.75 97 ALA A C 1
ATOM 774 O O . ALA A 1 97 ? 14.989 -5.951 -6.006 1.00 87.75 97 ALA A O 1
ATOM 775 N N . TYR A 1 98 ? 13.289 -4.658 -5.334 1.00 91.12 98 TYR A N 1
ATOM 776 C CA . TYR A 1 98 ? 12.293 -5.332 -6.152 1.00 91.12 98 TYR A CA 1
ATOM 777 C C . TYR A 1 98 ? 12.516 -5.054 -7.642 1.00 91.12 98 TYR A C 1
ATOM 779 O O . TYR A 1 98 ? 12.807 -3.923 -8.039 1.00 91.12 98 TYR A O 1
ATOM 787 N N . ASN A 1 99 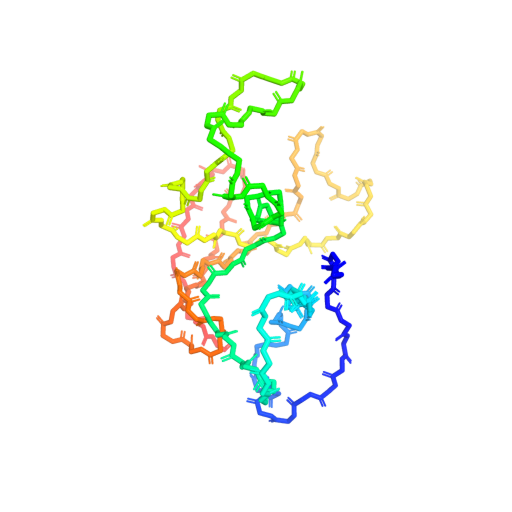? 12.337 -6.079 -8.469 1.00 92.44 99 ASN A N 1
ATOM 788 C CA . ASN A 1 99 ? 12.404 -5.970 -9.918 1.00 92.44 99 ASN A CA 1
ATOM 789 C C . ASN A 1 99 ? 11.031 -5.565 -10.471 1.00 92.44 99 ASN A C 1
ATOM 791 O O . ASN A 1 99 ? 10.152 -6.403 -10.656 1.00 92.44 99 ASN A O 1
ATOM 795 N N . PHE A 1 100 ? 10.846 -4.272 -10.731 1.00 92.62 100 PHE A N 1
ATOM 796 C CA . PHE A 1 100 ? 9.671 -3.701 -11.394 1.00 92.62 100 PHE A CA 1
ATOM 797 C C . PHE A 1 100 ? 10.113 -2.559 -12.311 1.00 92.62 100 PHE A C 1
ATOM 799 O O . PHE A 1 100 ? 11.165 -1.974 -12.108 1.00 92.62 100 PHE A O 1
ATOM 806 N N . ASN A 1 101 ? 9.336 -2.218 -13.331 1.00 93.12 101 ASN A N 1
ATOM 807 C CA . ASN A 1 101 ? 9.611 -1.049 -14.186 1.00 93.12 101 ASN A CA 1
ATOM 808 C C . ASN A 1 101 ? 8.374 -0.168 -14.406 1.00 93.12 101 ASN A C 1
ATOM 810 O O . ASN A 1 101 ? 8.453 0.857 -15.084 1.00 93.12 101 ASN A O 1
ATOM 814 N N . VAL A 1 102 ? 7.242 -0.552 -13.814 1.00 91.44 102 VAL A N 1
ATOM 815 C CA . VAL A 1 102 ? 5.978 0.174 -13.851 1.00 91.44 102 VAL A CA 1
ATOM 816 C C . VAL A 1 102 ? 5.406 0.226 -12.443 1.00 91.44 102 VAL A C 1
ATOM 818 O O . VAL A 1 102 ? 5.406 -0.771 -11.719 1.00 91.44 102 VAL A O 1
ATOM 821 N N . TYR A 1 103 ? 4.893 1.389 -12.065 1.00 91.56 103 TYR A N 1
ATOM 822 C CA . TYR A 1 103 ? 4.108 1.550 -10.850 1.00 91.56 103 TYR A CA 1
ATOM 823 C C . TYR A 1 103 ? 2.913 2.462 -11.106 1.00 91.56 103 TYR A C 1
ATOM 825 O O . TYR A 1 103 ? 2.866 3.216 -12.082 1.00 91.56 103 TYR A O 1
ATOM 833 N N . TYR A 1 104 ? 1.939 2.373 -10.216 1.00 90.31 104 TYR A N 1
ATOM 834 C CA . TYR A 1 104 ? 0.738 3.187 -10.224 1.00 90.31 104 TYR A CA 1
ATOM 835 C C . TYR A 1 104 ? 0.718 4.064 -8.987 1.00 90.31 104 TYR A C 1
ATOM 837 O O . TYR A 1 104 ? 1.213 3.668 -7.936 1.00 90.31 104 TYR A O 1
ATOM 845 N N . HIS A 1 105 ? 0.127 5.239 -9.110 1.00 91.81 105 HIS A N 1
ATOM 846 C CA . HIS A 1 105 ? -0.198 6.092 -7.982 1.00 91.81 105 HIS A CA 1
ATOM 847 C C . HIS A 1 105 ? -1.710 6.244 -7.916 1.00 91.81 105 HIS A C 1
ATOM 849 O O . HIS A 1 105 ? -2.331 6.506 -8.946 1.00 91.81 105 HIS A O 1
ATOM 855 N N . VAL A 1 106 ? -2.288 6.090 -6.730 1.00 89.69 106 VAL A N 1
ATOM 856 C CA . VAL A 1 106 ? -3.714 6.324 -6.491 1.00 89.69 106 VAL A CA 1
ATOM 857 C C . VAL A 1 106 ? -3.888 7.246 -5.300 1.00 89.69 106 VAL A C 1
ATOM 859 O O . VAL A 1 106 ? -3.282 7.005 -4.257 1.00 89.69 106 VAL A O 1
ATOM 862 N N . LYS A 1 107 ? -4.676 8.312 -5.461 1.00 89.94 107 LYS A N 1
ATOM 863 C CA . LYS A 1 107 ? -4.836 9.339 -4.421 1.00 89.94 107 LYS A CA 1
ATOM 864 C C . LYS A 1 107 ? -6.099 9.179 -3.576 1.00 89.94 107 LYS A C 1
ATOM 866 O O . LYS A 1 107 ? -6.035 9.406 -2.375 1.00 89.94 107 LYS A O 1
ATOM 871 N N . ASP A 1 108 ? -7.193 8.738 -4.191 1.00 89.38 108 ASP A N 1
ATOM 872 C CA . ASP A 1 108 ? -8.524 8.706 -3.581 1.00 89.38 108 ASP A CA 1
ATOM 873 C C . ASP A 1 108 ? -9.271 7.416 -3.978 1.00 89.38 108 ASP A C 1
ATOM 875 O O . ASP A 1 108 ? -8.667 6.347 -4.080 1.00 89.38 108 ASP A O 1
ATOM 879 N N . ASN A 1 109 ? -10.590 7.489 -4.184 1.00 87.25 109 ASN A N 1
ATOM 880 C CA . ASN A 1 109 ? -11.440 6.356 -4.538 1.00 87.25 109 ASN A CA 1
ATOM 881 C C . ASN A 1 109 ? -10.830 5.527 -5.685 1.00 87.25 109 ASN A C 1
ATOM 883 O O . ASN A 1 109 ? -10.734 5.989 -6.824 1.00 87.25 109 ASN A O 1
ATOM 887 N N . ILE A 1 110 ? -10.472 4.277 -5.379 1.00 84.75 110 ILE A N 1
ATOM 888 C CA . ILE A 1 110 ? -9.814 3.341 -6.301 1.00 84.75 110 ILE A CA 1
ATOM 889 C C . ILE A 1 110 ? -10.690 2.975 -7.512 1.00 84.75 110 ILE A C 1
ATOM 891 O O . ILE A 1 110 ? -10.176 2.532 -8.549 1.00 84.75 110 ILE A O 1
ATOM 895 N N . PHE A 1 111 ? -12.002 3.185 -7.399 1.00 80.94 111 PHE A N 1
ATOM 896 C CA . PHE A 1 111 ? -12.979 2.902 -8.444 1.00 80.94 111 PHE A CA 1
ATOM 897 C C . PHE A 1 111 ? -13.129 4.039 -9.462 1.00 80.94 111 PHE A C 1
ATOM 899 O O . PHE A 1 111 ? -13.617 3.788 -10.560 1.00 80.94 111 PHE A O 1
ATOM 906 N N . ASP A 1 112 ? -12.650 5.248 -9.159 1.00 84.88 112 ASP A N 1
ATOM 907 C CA . ASP A 1 112 ? -12.593 6.363 -10.110 1.00 84.88 112 ASP A CA 1
ATOM 908 C C . ASP A 1 112 ? -11.223 6.389 -10.797 1.00 84.88 112 ASP A C 1
ATOM 910 O O . ASP A 1 112 ? -10.181 6.466 -10.148 1.00 84.88 112 ASP A O 1
ATOM 914 N N . ILE A 1 113 ? -11.212 6.289 -12.127 1.00 81.69 113 ILE A N 1
ATOM 915 C CA . ILE A 1 113 ? -9.983 6.238 -12.927 1.00 81.69 113 ILE A CA 1
ATOM 916 C C . ILE A 1 113 ? -9.179 7.538 -12.864 1.00 81.69 113 ILE A C 1
ATOM 918 O O . ILE A 1 113 ? -7.955 7.485 -12.953 1.00 81.69 113 ILE A O 1
ATOM 922 N N . ASN A 1 114 ? -9.830 8.680 -12.637 1.00 88.31 114 ASN A N 1
ATOM 923 C CA . ASN A 1 114 ? -9.158 9.979 -12.567 1.00 88.31 114 ASN A CA 1
ATOM 924 C C . ASN A 1 114 ? -8.245 10.096 -11.340 1.00 88.31 114 ASN A C 1
ATOM 926 O O . ASN A 1 114 ? -7.336 10.924 -11.317 1.00 88.31 114 ASN A O 1
ATOM 930 N N . ASN A 1 115 ? -8.446 9.230 -10.342 1.00 89.44 115 ASN A N 1
ATOM 931 C CA . ASN A 1 115 ? -7.597 9.153 -9.158 1.00 89.44 115 ASN A CA 1
ATOM 932 C C . ASN A 1 115 ? -6.313 8.356 -9.386 1.00 89.44 115 ASN A C 1
ATOM 934 O O . ASN A 1 115 ? -5.492 8.280 -8.471 1.00 89.44 115 ASN A O 1
ATOM 938 N N . TRP A 1 116 ? -6.141 7.749 -10.563 1.00 89.19 116 TRP A N 1
ATOM 939 C CA . TRP A 1 116 ? -4.982 6.935 -10.899 1.00 89.19 116 TRP A CA 1
ATOM 940 C C . TRP A 1 116 ? -4.001 7.698 -11.776 1.00 89.19 116 TRP A C 1
ATOM 942 O O . TRP A 1 116 ? -4.375 8.521 -12.606 1.00 8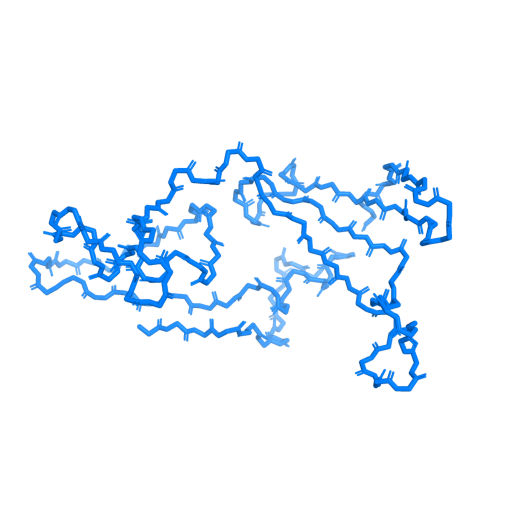9.19 116 TRP A O 1
ATOM 952 N N . LYS A 1 117 ? -2.725 7.345 -11.638 1.00 91.69 117 LYS A N 1
ATOM 953 C CA . LYS A 1 117 ? -1.643 7.680 -12.567 1.00 91.69 117 LYS A CA 1
ATOM 954 C C . LYS A 1 117 ? -0.748 6.469 -12.767 1.00 91.69 117 LYS A C 1
ATOM 956 O O . LYS A 1 117 ? -0.582 5.668 -11.846 1.00 91.69 117 LYS A O 1
ATOM 961 N N . LYS A 1 118 ? -0.154 6.337 -13.951 1.00 91.31 118 LYS A N 1
ATOM 962 C CA . LYS A 1 118 ? 0.778 5.256 -14.286 1.00 91.31 118 LYS A CA 1
ATOM 963 C C . LYS A 1 118 ? 2.141 5.840 -14.611 1.00 91.31 118 LYS A C 1
ATOM 965 O O . LYS A 1 118 ? 2.248 6.840 -15.314 1.00 91.31 118 LYS A O 1
ATOM 970 N N . PHE A 1 119 ? 3.185 5.187 -14.131 1.00 94.06 119 PHE A N 1
ATOM 971 C CA . PHE A 1 119 ? 4.554 5.629 -14.324 1.00 94.06 119 PHE A CA 1
ATOM 972 C C . PHE A 1 119 ? 5.420 4.479 -14.802 1.00 94.06 119 PHE A C 1
ATOM 974 O O . PHE A 1 119 ? 5.269 3.340 -14.358 1.00 94.06 119 PHE A O 1
ATOM 981 N N . GLN A 1 120 ? 6.357 4.804 -15.680 1.00 94.88 120 GLN A N 1
ATOM 982 C CA . GLN A 1 120 ? 7.487 3.952 -16.004 1.00 94.88 120 GLN A CA 1
ATOM 983 C C . GLN A 1 120 ? 8.707 4.448 -15.230 1.00 94.88 120 GLN A C 1
ATOM 985 O O . GLN A 1 120 ? 8.966 5.653 -15.191 1.00 94.88 120 GLN A O 1
ATOM 990 N N . ILE A 1 121 ? 9.451 3.528 -14.623 1.00 93.62 121 ILE A N 1
ATOM 991 C CA . ILE A 1 121 ? 10.680 3.817 -13.885 1.00 93.62 121 ILE A CA 1
ATOM 992 C C . ILE A 1 121 ? 11.850 3.033 -14.470 1.00 93.62 121 ILE A C 1
ATOM 994 O O . ILE A 1 121 ? 11.744 1.841 -14.762 1.00 93.62 121 ILE A O 1
ATOM 998 N N . ASN A 1 122 ? 12.993 3.697 -14.603 1.00 90.31 122 ASN A N 1
ATOM 999 C CA . ASN A 1 122 ? 14.268 3.021 -14.782 1.00 90.31 122 ASN A CA 1
ATOM 1000 C C . ASN A 1 122 ? 14.879 2.766 -13.399 1.00 90.31 122 ASN A C 1
ATOM 1002 O O . ASN A 1 122 ? 15.388 3.686 -12.766 1.00 90.31 122 ASN A O 1
ATOM 1006 N N . CYS A 1 123 ? 14.856 1.522 -12.917 1.00 82.25 123 CYS A N 1
ATOM 1007 C CA . CYS A 1 123 ? 15.372 1.193 -11.581 1.00 82.25 123 CYS A CA 1
ATOM 1008 C C . CYS A 1 123 ? 16.862 1.495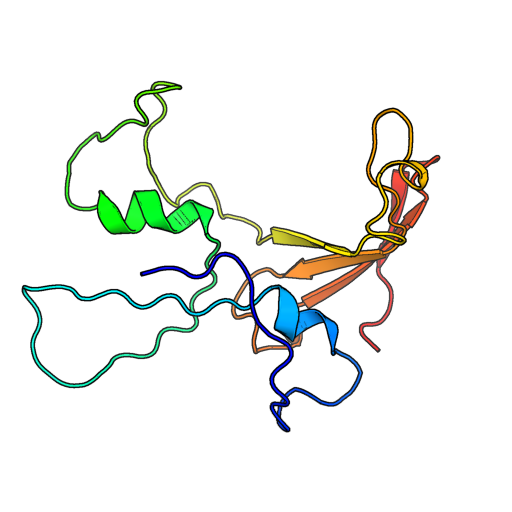 -11.380 1.00 82.25 123 CYS A C 1
ATOM 1010 O O . CYS A 1 123 ? 17.290 1.633 -10.236 1.00 82.25 123 CYS A O 1
ATOM 1012 N N . LYS A 1 124 ? 17.651 1.618 -12.457 1.00 82.19 124 LYS A N 1
ATOM 1013 C CA . LYS A 1 124 ? 19.075 1.964 -12.365 1.00 82.19 124 LYS A CA 1
ATOM 1014 C C . LYS A 1 124 ? 19.278 3.468 -12.191 1.00 82.19 124 LYS A C 1
ATOM 1016 O O . LYS A 1 124 ? 20.036 3.873 -11.317 1.00 82.19 124 LYS A O 1
ATOM 1021 N N . THR A 1 125 ? 18.603 4.289 -12.999 1.00 89.69 125 THR A N 1
ATOM 1022 C CA . THR A 1 125 ? 18.758 5.759 -12.969 1.00 89.69 125 THR A CA 1
ATOM 1023 C C . THR A 1 125 ? 17.791 6.450 -12.006 1.00 89.69 125 THR A C 1
ATOM 1025 O O . THR A 1 125 ? 17.995 7.608 -11.663 1.00 89.69 125 THR A O 1
ATOM 1028 N N . LYS A 1 126 ? 16.757 5.737 -11.538 1.00 87.81 126 LYS A N 1
ATOM 1029 C CA . LYS A 1 126 ? 15.614 6.241 -10.751 1.00 87.81 126 LYS A CA 1
ATOM 1030 C C . LYS A 1 126 ? 14.770 7.294 -11.474 1.00 87.81 126 LYS A C 1
ATOM 1032 O O . LYS A 1 126 ? 13.899 7.908 -10.862 1.00 87.81 126 LYS A O 1
ATOM 1037 N N . GLU A 1 127 ? 14.991 7.485 -12.769 1.00 94.38 127 GLU A N 1
ATOM 1038 C CA . GLU A 1 127 ? 14.181 8.380 -13.584 1.00 94.38 127 GLU A CA 1
ATOM 1039 C C . GLU A 1 127 ? 12.777 7.802 -13.743 1.00 94.38 127 GLU A C 1
ATOM 1041 O O . GLU A 1 127 ? 12.605 6.609 -14.018 1.00 94.38 127 GLU A O 1
ATOM 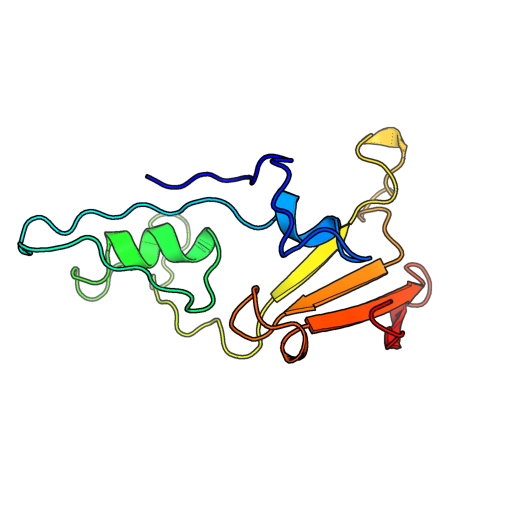1046 N N . THR A 1 128 ? 11.777 8.662 -13.565 1.00 95.31 128 THR A N 1
ATOM 1047 C CA . THR A 1 128 ? 10.362 8.309 -13.673 1.00 95.31 128 THR A CA 1
ATOM 1048 C C . THR A 1 128 ? 9.696 9.161 -14.742 1.00 95.31 128 THR A C 1
ATOM 1050 O O . THR A 1 128 ? 9.992 10.347 -14.889 1.00 95.31 128 THR A O 1
ATOM 1053 N N . LYS A 1 129 ? 8.796 8.548 -15.507 1.00 96.81 129 LYS A N 1
ATOM 1054 C CA . LYS A 1 129 ? 7.992 9.221 -16.526 1.00 96.81 129 LYS A CA 1
ATOM 1055 C C . LYS A 1 129 ? 6.539 8.797 -16.377 1.00 96.81 129 LYS A C 1
ATOM 1057 O O . LYS A 1 129 ? 6.251 7.601 -16.378 1.00 96.81 129 LYS A O 1
ATOM 1062 N N . GLU A 1 130 ? 5.636 9.770 -16.268 1.00 95.62 130 GLU A N 1
ATOM 1063 C CA . GLU A 1 130 ? 4.195 9.513 -16.344 1.00 95.62 130 GLU A CA 1
ATOM 1064 C C . GLU A 1 130 ? 3.854 9.013 -17.755 1.00 95.62 130 GLU A C 1
ATOM 1066 O O . GLU A 1 130 ? 4.310 9.567 -18.761 1.00 95.62 130 GLU A O 1
ATOM 1071 N N . ILE A 1 131 ? 3.097 7.925 -17.827 1.00 93.25 131 ILE A N 1
ATOM 1072 C CA . ILE A 1 131 ? 2.642 7.304 -19.069 1.00 93.25 131 ILE A CA 1
ATOM 1073 C C . ILE A 1 131 ? 1.127 7.134 -19.024 1.00 93.25 131 ILE A C 1
ATOM 1075 O O . ILE A 1 131 ? 0.522 7.085 -17.955 1.00 93.25 131 ILE A O 1
ATOM 1079 N N . GLU A 1 132 ? 0.517 7.021 -20.198 1.00 88.12 132 GLU A N 1
ATOM 1080 C CA . GLU A 1 132 ? -0.928 6.873 -20.316 1.00 88.12 132 GLU A CA 1
ATOM 1081 C C . GLU A 1 132 ? -1.433 5.631 -19.562 1.00 88.12 132 GLU A C 1
ATOM 1083 O O . GLU A 1 132 ? -0.897 4.519 -19.690 1.00 88.12 132 GLU A O 1
ATOM 1088 N N . LEU A 1 133 ? -2.497 5.836 -18.786 1.00 79.31 133 LEU A N 1
ATOM 1089 C CA . LEU A 1 133 ? -3.352 4.781 -18.259 1.00 79.31 133 LEU A CA 1
ATOM 1090 C C . LEU A 1 133 ? -4.126 4.182 -19.432 1.00 79.31 133 LEU A C 1
ATOM 1092 O O . LEU A 1 133 ? -5.284 4.516 -19.635 1.00 79.31 133 LEU A O 1
ATOM 1096 N N . LYS A 1 134 ? -3.467 3.348 -20.238 1.00 65.81 134 LYS A N 1
ATOM 1097 C CA . LYS A 1 134 ? -4.158 2.543 -21.245 1.00 65.81 134 LYS A CA 1
ATOM 1098 C C . LYS A 1 134 ? -5.114 1.607 -20.564 1.00 65.81 134 LYS A C 1
ATOM 1100 O O . LYS A 1 134 ? -4.643 0.905 -19.638 1.00 65.81 134 LYS A O 1
#

pLDDT: mean 84.38, std 11.77, range [47.59, 96.81]

Foldseek 3Di:
DWDQFFDQDDDPLQPDLCSVLRGQDTDDDDDDPVDDDDDDDDQWDDHPLCVVCVVCVVPPQDADPPPRHGRDPVVQPAFDKAFDAPDPDPVPQDPPGGHGQKIKGARTRSSDCVRIWIWGADPVVRDIDTDDSD

Secondary structure (DSSP, 8-state):
-B-SS------TTT-SS-GGGGTT---B----TT--SSPP-------GGGHHHHHHTTSTT-B-TTT--B--STT-SS-EEEE--S-SSGGGSBTTB---SEEEEE-S-TT-GGGEEEEEE-TTT--EEEE---

Radius of gyration: 17.81 Å; chains: 1; bounding box: 50×28×45 Å

Sequence (134 aa):
MVADHGVYVNYGHFFGNYGLKIGFNPLLAFKDLHTQGNIKIDSNFMTIADAPFLATKHIPNIKNPFNNKLITNDYKTNGANIIHLNSWKVDDQFSNAYNFNVYYHVKDNIFDINNWKKFQINCKTKETKEIELK

Organism: NCBI:txid29522